Protein AF-A0A1I7GDB5-F1 (afdb_monomer)

Nearest PDB structures (foldseek):
  1kf6-assembly1_B  TM=8.146E-01  e=2.564E-05  Escherichia coli
  2bs2-assembly1_B  TM=7.596E-01  e=1.824E-05  Wolinella succinogenes
  2wp9-assembly3_J  TM=8.109E-01  e=4.522E-05  Escherichia coli
  6lum-assembly1_Q  TM=8.203E-01  e=8.933E-05  Mycolicibacterium smegmatis MC2 51
  2acz-assembly1_B  TM=8.070E-01  e=3.113E-04  Escherichia coli

Sequence (139 aa):
MVINNVPRLACKTFCNELLETSSEIKIEPLSKFPCIQDLKVDRTSLFKAMEDMHLWLDENAKLNYKKVPMQYTVSECLMCGCCLEACANYKSNDIFKGAVAAVNALKILEQLQNKDHKNQIKKDYKEKVFNECSNSLAC

Solvent-accessible surface area (backbone atoms only — not comparable to full-atom values): 8298 Å² total; per-residue (Å²): 68,22,46,72,90,36,60,44,60,68,96,79,55,59,67,70,70,51,51,77,78,32,99,68,87,50,76,43,39,47,83,58,34,59,74,74,54,86,65,44,54,54,61,64,63,65,57,49,38,36,63,78,36,63,62,66,72,96,62,82,73,49,85,52,80,92,46,44,71,60,47,50,63,47,61,68,65,78,83,76,56,44,43,47,54,49,29,86,79,46,49,70,95,53,75,49,47,44,60,70,38,53,40,48,42,56,47,39,59,67,23,54,76,58,60,67,63,48,52,50,35,53,51,40,41,42,68,26,32,58,73,64,52,83,79,79,80,62,93

Mean predicted aligned error: 3.27 Å

Structure (mmCIF, N/CA/C/O backbone):
data_AF-A0A1I7GDB5-F1
#
_entry.id   AF-A0A1I7GDB5-F1
#
loop_
_atom_site.group_PDB
_atom_site.id
_atom_site.type_symbol
_atom_site.label_atom_id
_atom_site.label_alt_id
_atom_site.label_comp_id
_atom_site.label_asym_id
_atom_site.label_entity_id
_atom_site.label_seq_id
_atom_site.pdbx_PDB_ins_code
_atom_site.Cartn_x
_atom_site.Cartn_y
_atom_site.Cartn_z
_atom_site.occupancy
_atom_site.B_iso_or_equiv
_atom_site.auth_seq_id
_atom_site.auth_comp_id
_atom_site.auth_asym_id
_atom_site.auth_atom_id
_atom_site.pdbx_PDB_model_num
ATOM 1 N N . MET A 1 1 ? -5.799 -3.974 10.090 1.00 96.19 1 MET A N 1
ATOM 2 C CA . MET A 1 1 ? -7.138 -3.616 10.606 1.00 96.19 1 MET A CA 1
ATOM 3 C C . MET A 1 1 ? -7.084 -2.186 11.109 1.00 96.19 1 MET A C 1
ATOM 5 O O . MET A 1 1 ? -5.979 -1.666 11.259 1.00 96.19 1 MET A O 1
ATOM 9 N N . VAL A 1 2 ? -8.227 -1.560 11.347 1.00 98.00 2 VAL A N 1
ATOM 10 C CA . VAL A 1 2 ? -8.307 -0.247 11.988 1.00 98.00 2 VAL A CA 1
ATOM 11 C C . VAL A 1 2 ? -8.540 -0.478 13.479 1.00 98.00 2 VAL A C 1
ATOM 13 O O . VAL A 1 2 ? -9.495 -1.148 13.855 1.00 98.00 2 VAL A O 1
ATOM 16 N N . ILE A 1 3 ? -7.625 -0.001 14.322 1.00 97.69 3 ILE A N 1
ATOM 17 C CA . ILE A 1 3 ? -7.674 -0.140 15.782 1.00 97.69 3 ILE A CA 1
ATOM 18 C C . ILE A 1 3 ? -7.685 1.262 16.378 1.00 97.69 3 ILE A C 1
ATOM 20 O O . ILE A 1 3 ? -6.749 2.031 16.142 1.00 97.69 3 ILE A O 1
ATOM 24 N N . ASN A 1 4 ? -8.740 1.598 17.121 1.00 95.88 4 ASN A N 1
ATOM 25 C CA . ASN A 1 4 ? -8.988 2.946 17.644 1.00 95.88 4 ASN A CA 1
ATOM 26 C C . ASN A 1 4 ? -8.826 4.023 16.552 1.00 95.88 4 ASN A C 1
ATOM 28 O O . ASN A 1 4 ? -8.090 4.991 16.717 1.00 95.88 4 ASN A O 1
ATOM 32 N N . ASN A 1 5 ? -9.492 3.818 15.408 1.00 94.81 5 ASN A N 1
ATOM 33 C CA . ASN A 1 5 ? -9.468 4.690 14.221 1.00 94.81 5 ASN A CA 1
ATOM 34 C C . ASN A 1 5 ? -8.106 4.825 13.510 1.00 94.81 5 ASN A C 1
ATOM 36 O O . ASN A 1 5 ? -7.978 5.625 12.586 1.00 94.81 5 ASN A O 1
ATOM 40 N N . VAL A 1 6 ? -7.095 4.036 13.889 1.00 95.81 6 VAL A N 1
ATOM 41 C CA . VAL A 1 6 ? -5.768 4.053 13.256 1.00 95.81 6 VAL A CA 1
ATOM 42 C C . VAL A 1 6 ? -5.491 2.708 12.580 1.00 95.81 6 VAL A C 1
ATOM 44 O O . VAL A 1 6 ? -5.647 1.664 13.220 1.00 95.81 6 VAL A O 1
ATOM 47 N N . PRO A 1 7 ? -5.048 2.667 11.311 1.00 97.50 7 PRO A N 1
ATOM 48 C CA . PRO A 1 7 ? -4.633 1.418 10.688 1.00 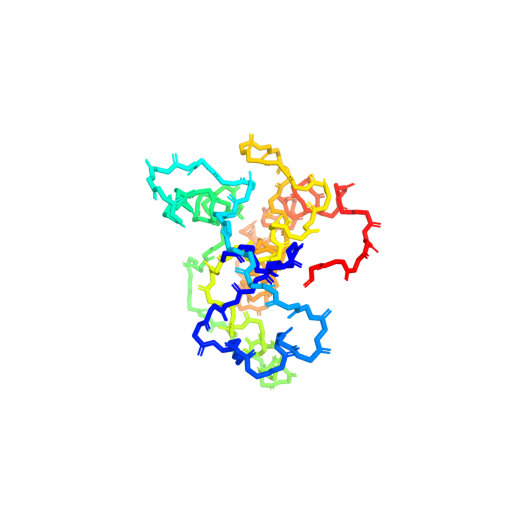97.50 7 PRO A CA 1
ATOM 49 C C . PRO A 1 7 ? -3.389 0.854 11.376 1.00 97.50 7 PRO A C 1
ATOM 51 O O . PRO A 1 7 ? -2.333 1.481 11.401 1.00 97.50 7 PRO A O 1
ATOM 54 N N . ARG A 1 8 ? -3.499 -0.364 11.912 1.00 96.44 8 ARG A N 1
ATOM 55 C CA . ARG A 1 8 ? -2.418 -1.042 12.638 1.00 96.44 8 ARG A CA 1
ATOM 56 C C . ARG A 1 8 ? -2.305 -2.520 12.266 1.00 96.44 8 ARG A C 1
ATOM 58 O O . ARG A 1 8 ? -3.260 -3.163 11.805 1.00 96.44 8 ARG A O 1
ATOM 65 N N . LEU A 1 9 ? -1.115 -3.065 12.515 1.00 96.69 9 LEU A N 1
ATOM 66 C CA . LEU A 1 9 ? -0.870 -4.503 12.573 1.00 96.69 9 LEU A CA 1
ATOM 67 C C . LEU A 1 9 ? -1.185 -4.992 13.988 1.00 96.69 9 LEU A C 1
ATOM 69 O O . LEU A 1 9 ? -0.458 -4.674 14.928 1.00 96.69 9 LEU A O 1
ATOM 73 N N . ALA A 1 10 ? -2.251 -5.778 14.139 1.00 96.31 10 ALA A N 1
ATOM 74 C CA . ALA A 1 10 ? -2.697 -6.245 15.453 1.00 96.31 10 ALA A CA 1
ATOM 75 C C . ALA A 1 10 ? -1.621 -7.036 16.204 1.00 96.31 10 ALA A C 1
ATOM 77 O O . ALA A 1 10 ? -1.426 -6.822 17.391 1.00 96.31 10 ALA A O 1
ATOM 78 N N . CYS A 1 11 ? -0.851 -7.872 15.502 1.00 96.31 11 CYS A N 1
ATOM 79 C CA . CYS A 1 11 ? 0.225 -8.669 16.097 1.00 96.31 11 CYS A CA 1
ATOM 80 C C . CYS A 1 11 ? 1.375 -7.844 16.703 1.00 96.31 11 CYS A C 1
ATOM 82 O O . CYS A 1 11 ? 2.199 -8.403 17.418 1.00 96.31 11 CYS A O 1
ATOM 84 N N . LYS A 1 12 ? 1.446 -6.540 16.411 1.00 95.00 12 LYS A N 1
ATOM 85 C CA . LYS A 1 12 ? 2.457 -5.605 16.927 1.00 95.00 12 LYS A CA 1
ATOM 86 C C . LYS A 1 12 ? 1.822 -4.433 17.689 1.00 95.00 12 LYS A C 1
ATOM 88 O O . LYS A 1 12 ? 2.457 -3.403 17.873 1.00 95.00 12 LYS A O 1
ATOM 93 N N . THR A 1 13 ? 0.547 -4.544 18.052 1.00 95.50 13 THR A N 1
ATOM 94 C CA . THR A 1 13 ? -0.162 -3.505 18.803 1.00 95.50 13 THR A CA 1
ATOM 95 C C . THR A 1 13 ? -0.451 -4.041 20.194 1.00 95.50 13 THR A C 1
ATOM 97 O O . THR A 1 13 ? -1.181 -5.022 20.326 1.00 95.50 13 THR A O 1
ATOM 100 N N . PHE A 1 14 ? 0.130 -3.428 21.224 1.00 96.06 14 PHE A N 1
ATOM 101 C CA . PHE A 1 14 ? -0.005 -3.912 22.593 1.00 96.06 14 PHE A CA 1
ATOM 102 C C . PHE A 1 14 ? -1.235 -3.308 23.281 1.00 96.06 14 PHE A C 1
ATOM 104 O O . PHE A 1 14 ? -1.467 -2.102 23.229 1.00 96.06 14 PHE A O 1
ATOM 111 N N . CYS A 1 15 ? -2.045 -4.148 23.930 1.00 95.44 15 CYS A N 1
ATOM 112 C CA . CYS A 1 15 ? -3.304 -3.708 24.537 1.00 95.44 15 CYS A CA 1
ATOM 113 C C . CYS A 1 15 ? -3.106 -2.706 25.682 1.00 95.44 15 CYS A C 1
ATOM 115 O O . CYS A 1 15 ? -3.916 -1.800 25.822 1.00 95.44 15 CYS A O 1
ATOM 117 N N . ASN A 1 16 ? -2.045 -2.846 26.482 1.00 95.00 16 ASN A N 1
ATOM 118 C CA . ASN A 1 16 ? -1.728 -1.904 27.559 1.00 95.00 16 ASN A CA 1
ATOM 119 C C . ASN A 1 16 ? -1.528 -0.478 27.022 1.00 95.00 16 ASN A C 1
ATOM 121 O O . ASN A 1 16 ? -2.138 0.438 27.554 1.00 95.00 16 ASN A O 1
ATOM 125 N N . GLU A 1 17 ? -0.782 -0.308 25.924 1.00 94.19 17 GLU A N 1
ATOM 126 C CA . GLU A 1 17 ? -0.566 1.003 25.287 1.00 94.19 17 GLU A CA 1
ATOM 127 C C . GLU A 1 17 ? -1.880 1.618 24.781 1.00 94.19 17 GLU A C 1
ATOM 129 O O . GLU A 1 17 ? -2.104 2.822 24.877 1.00 94.19 17 GLU A O 1
ATOM 134 N N . LEU A 1 18 ? -2.785 0.793 24.243 1.00 94.50 18 LEU A N 1
ATOM 135 C CA . LEU A 1 18 ? -4.090 1.274 23.784 1.00 94.50 18 LEU A CA 1
ATOM 136 C C . LEU A 1 18 ? -4.973 1.723 24.953 1.00 94.50 18 LEU A C 1
ATOM 138 O O . LEU A 1 18 ? -5.657 2.743 24.842 1.00 94.50 18 LEU A O 1
ATOM 142 N N . LEU A 1 19 ? -4.939 0.981 26.063 1.00 94.50 19 LEU A N 1
ATOM 143 C CA . LEU A 1 19 ? -5.763 1.230 27.245 1.00 94.50 19 LEU A CA 1
ATOM 144 C C . LEU A 1 19 ? -5.313 2.448 28.066 1.00 94.50 19 LEU A C 1
ATOM 146 O O . LEU A 1 19 ? -6.104 2.981 28.837 1.00 94.50 19 LEU A O 1
ATOM 150 N N . GLU A 1 20 ? -4.088 2.941 27.863 1.00 93.81 20 GLU A N 1
ATOM 151 C CA . GLU A 1 20 ? -3.638 4.227 28.423 1.00 93.81 20 GLU A CA 1
ATOM 152 C C . GLU A 1 20 ? -4.422 5.421 27.854 1.00 93.81 20 GLU A C 1
ATOM 154 O O . GLU A 1 20 ? -4.557 6.450 28.513 1.00 93.81 20 GLU A O 1
ATOM 159 N N . THR A 1 21 ? -4.948 5.289 26.631 1.00 89.44 21 THR A N 1
ATOM 160 C CA . THR A 1 21 ? -5.606 6.388 25.900 1.00 89.44 21 THR A CA 1
ATOM 161 C C . THR A 1 21 ? -7.113 6.207 25.727 1.00 89.44 21 THR A C 1
ATOM 163 O O . THR A 1 21 ? -7.807 7.169 25.402 1.00 89.44 21 THR A O 1
ATOM 166 N N . SER A 1 22 ? -7.638 4.997 25.935 1.00 91.38 22 SER A N 1
ATOM 167 C CA . SER A 1 22 ? -9.053 4.670 25.747 1.00 91.38 22 SER A CA 1
ATOM 168 C C . SER A 1 22 ? -9.480 3.549 26.690 1.00 91.38 22 SER A C 1
ATOM 170 O O . SER A 1 22 ? -8.787 2.545 26.801 1.00 91.38 22 SER A O 1
ATOM 172 N N . SER A 1 23 ? -10.651 3.665 27.321 1.00 93.88 23 SER A N 1
ATOM 173 C CA . SER A 1 23 ? -11.204 2.604 28.181 1.00 93.88 23 SER A CA 1
ATOM 174 C C . SER A 1 23 ? -11.670 1.368 27.403 1.00 93.88 23 SER A C 1
ATOM 176 O O . SER A 1 23 ? -11.855 0.305 27.989 1.00 93.88 23 SER A O 1
ATOM 178 N N . GLU A 1 24 ? -11.866 1.501 26.091 1.00 96.00 24 GLU A N 1
ATOM 179 C CA . GLU A 1 24 ? -12.309 0.434 25.195 1.00 96.00 24 GLU A CA 1
ATOM 180 C C . GLU A 1 24 ? -11.414 0.362 23.951 1.00 96.00 24 GLU A C 1
ATOM 182 O O . GLU A 1 24 ? -10.907 1.379 23.465 1.00 96.00 24 GLU A O 1
ATOM 187 N N . ILE A 1 25 ? -11.228 -0.846 23.412 1.00 97.06 25 ILE A N 1
ATOM 188 C CA . ILE A 1 25 ? -10.481 -1.069 22.169 1.00 97.06 25 ILE A CA 1
ATOM 189 C C . ILE A 1 25 ? -11.478 -1.366 21.052 1.00 97.06 25 ILE A C 1
ATOM 191 O O . ILE A 1 25 ? -12.076 -2.442 21.007 1.00 97.06 25 ILE A O 1
ATOM 195 N N . LYS A 1 26 ? -11.625 -0.423 20.120 1.00 96.81 26 LYS A N 1
ATOM 196 C CA . LYS A 1 26 ? -12.449 -0.593 18.923 1.00 96.81 26 LYS A CA 1
ATOM 197 C C . LYS A 1 26 ? -11.601 -1.183 17.800 1.00 96.81 26 LYS A C 1
ATOM 199 O O . LYS A 1 26 ? -10.562 -0.619 17.451 1.00 96.81 26 LYS A O 1
ATOM 204 N N . ILE A 1 27 ? -12.059 -2.289 17.218 1.00 97.88 27 ILE A N 1
ATOM 205 C CA . ILE A 1 27 ? -11.420 -2.942 16.070 1.00 97.88 27 ILE A CA 1
ATOM 206 C C . ILE A 1 27 ? -12.386 -3.028 14.894 1.00 97.88 27 ILE A C 1
ATOM 208 O O . ILE A 1 27 ? -13.538 -3.425 15.045 1.00 97.88 27 ILE A O 1
ATOM 212 N N . GLU A 1 28 ? -11.900 -2.657 13.717 1.00 98.19 28 GLU A N 1
ATOM 213 C CA . GLU A 1 28 ? -12.677 -2.589 12.481 1.00 98.19 28 GLU A CA 1
ATOM 214 C C . GLU A 1 28 ? -11.857 -3.143 11.299 1.00 98.19 28 GLU A C 1
ATOM 216 O O . GLU A 1 28 ? -10.614 -3.108 11.320 1.00 98.19 28 GLU A O 1
ATOM 221 N N . PRO A 1 29 ? -12.509 -3.684 10.251 1.00 98.31 29 PRO A N 1
ATOM 222 C CA . PRO A 1 29 ? -11.818 -4.034 9.012 1.00 98.31 29 PRO A CA 1
ATOM 223 C C . PRO A 1 29 ? -11.170 -2.792 8.377 1.00 98.31 29 PRO A C 1
ATOM 225 O O . PRO A 1 29 ? -11.487 -1.657 8.720 1.00 98.31 29 PRO A O 1
ATOM 228 N N . LEU A 1 30 ? -10.243 -2.998 7.436 1.00 97.88 30 LEU A N 1
ATOM 229 C CA . LEU A 1 30 ? -9.729 -1.885 6.628 1.00 97.88 30 LEU A CA 1
ATOM 230 C C . LEU A 1 30 ? -10.872 -1.339 5.755 1.00 97.88 30 LEU A C 1
ATOM 232 O O . LEU A 1 30 ? -11.428 -2.083 4.950 1.00 97.88 30 LEU A O 1
ATOM 236 N N . SER A 1 31 ? -11.223 -0.065 5.913 1.00 96.44 31 SER A N 1
ATOM 237 C CA . SER A 1 31 ? -12.378 0.563 5.262 1.00 96.44 31 SER A CA 1
ATOM 238 C C . SER A 1 31 ? -12.198 0.768 3.756 1.00 96.44 31 SER A C 1
ATOM 240 O O . SER A 1 31 ? -13.178 0.845 3.015 1.00 96.44 31 SER A O 1
ATOM 242 N N . LYS A 1 32 ? -10.951 0.834 3.275 1.00 96.19 32 LYS A N 1
ATOM 243 C CA . LYS A 1 32 ? -10.630 1.055 1.855 1.00 96.19 32 LYS A CA 1
ATOM 244 C C . LYS A 1 32 ? -10.642 -0.219 1.012 1.00 96.19 32 LYS A C 1
ATOM 246 O O . LYS A 1 32 ? -10.364 -0.156 -0.185 1.00 96.19 32 LYS A O 1
ATOM 251 N N . PHE A 1 33 ? -10.938 -1.367 1.611 1.00 96.31 33 PHE A N 1
ATOM 252 C CA . PHE A 1 33 ? -10.936 -2.669 0.952 1.00 96.31 33 PHE A CA 1
ATOM 253 C C . PHE A 1 33 ? -12.314 -3.327 1.098 1.00 96.31 33 PHE A C 1
ATOM 255 O O . PHE A 1 33 ? -12.944 -3.165 2.143 1.00 96.31 33 PHE A O 1
ATOM 262 N N . PRO A 1 34 ? -12.801 -4.080 0.093 1.00 96.31 34 PRO A N 1
ATOM 263 C CA . PRO A 1 34 ? -14.072 -4.787 0.216 1.00 96.31 34 PRO A CA 1
ATOM 264 C C . PRO A 1 34 ? -14.063 -5.736 1.420 1.00 96.31 34 PRO A C 1
ATOM 266 O O . PRO A 1 34 ? -13.184 -6.594 1.535 1.00 96.31 34 PRO A O 1
ATOM 269 N N . CYS A 1 35 ? -15.032 -5.583 2.324 1.00 97.06 35 CYS A N 1
ATOM 270 C CA . CYS A 1 35 ? -15.187 -6.486 3.458 1.00 97.06 35 CYS A CA 1
ATOM 271 C C . CYS A 1 35 ? -15.764 -7.820 2.975 1.00 97.06 35 CYS A C 1
ATOM 273 O O . CYS A 1 35 ? -16.798 -7.843 2.311 1.00 97.06 35 CYS A O 1
ATOM 275 N N . ILE A 1 36 ? -15.081 -8.919 3.298 1.00 97.88 36 ILE A N 1
ATOM 276 C CA . ILE A 1 36 ? -15.550 -10.275 3.001 1.00 97.88 36 ILE A CA 1
ATOM 277 C C . ILE A 1 36 ? -16.415 -10.759 4.164 1.00 97.88 36 ILE A C 1
ATOM 279 O O . ILE A 1 36 ? -17.547 -11.183 3.957 1.00 97.88 36 ILE A O 1
ATOM 283 N N . GLN A 1 37 ? -15.863 -10.711 5.380 1.00 97.94 37 GLN A N 1
ATOM 284 C CA . GLN A 1 37 ? -16.538 -11.120 6.610 1.00 97.94 37 GLN A CA 1
ATOM 285 C C . GLN A 1 37 ? -15.761 -10.599 7.828 1.00 97.94 37 GLN A C 1
ATOM 287 O O . GLN A 1 37 ? -14.538 -10.749 7.883 1.00 97.94 37 GLN A O 1
ATOM 292 N N . ASP A 1 38 ? -16.456 -10.040 8.818 1.00 97.69 38 ASP A N 1
ATOM 293 C CA . ASP 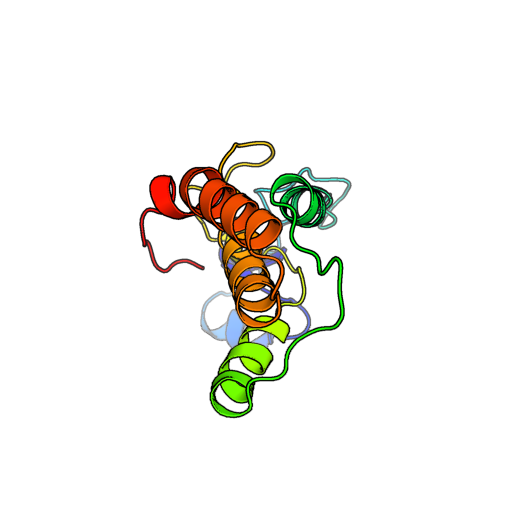A 1 38 ? -15.882 -9.537 10.073 1.00 97.69 38 ASP A CA 1
ATOM 294 C C . ASP A 1 38 ? -14.704 -8.564 9.840 1.00 97.69 38 ASP A C 1
ATOM 296 O O . ASP A 1 38 ? -14.883 -7.460 9.329 1.00 97.69 38 ASP A O 1
ATOM 300 N N . LEU A 1 39 ? -13.478 -8.971 10.193 1.00 98.00 39 LEU A N 1
ATOM 301 C CA . LEU A 1 39 ? -12.245 -8.192 10.006 1.00 98.00 39 LEU A CA 1
ATOM 302 C C . LEU A 1 39 ? -11.476 -8.565 8.725 1.00 98.00 39 LEU A C 1
ATOM 304 O O . LEU A 1 39 ? -10.421 -7.986 8.439 1.00 98.00 39 LEU A O 1
ATOM 308 N N . LYS A 1 40 ? -11.959 -9.555 7.967 1.00 98.06 40 LYS A N 1
ATOM 309 C CA . LYS A 1 40 ? -11.325 -10.044 6.742 1.00 98.06 40 LYS A CA 1
ATOM 310 C C . LYS A 1 40 ? -11.771 -9.200 5.554 1.00 98.06 40 LYS A C 1
ATOM 312 O O . LYS A 1 40 ? -12.953 -9.134 5.226 1.00 98.06 40 LYS A O 1
ATOM 317 N N . VAL A 1 41 ? -10.793 -8.629 4.859 1.00 97.44 41 VAL A N 1
ATOM 318 C CA . VAL A 1 41 ? -10.998 -7.817 3.654 1.00 97.44 41 VAL A CA 1
ATOM 319 C C . VAL A 1 41 ? -10.304 -8.435 2.443 1.00 97.44 41 VAL A C 1
ATOM 321 O O . VAL A 1 41 ? -9.292 -9.131 2.583 1.00 97.44 41 VAL A O 1
ATOM 324 N N . ASP A 1 42 ? -10.826 -8.156 1.253 1.00 96.75 42 ASP A N 1
ATOM 325 C CA . ASP A 1 42 ? -10.181 -8.493 -0.012 1.00 96.75 42 ASP A CA 1
ATOM 326 C C . ASP A 1 42 ? -9.056 -7.493 -0.321 1.00 96.75 42 ASP A C 1
ATOM 328 O O . ASP A 1 42 ? -9.295 -6.311 -0.565 1.00 96.75 42 ASP A O 1
ATOM 332 N N . ARG A 1 43 ? -7.808 -7.976 -0.324 1.00 95.38 43 ARG A N 1
ATOM 333 C CA . ARG A 1 43 ? -6.601 -7.176 -0.605 1.00 95.38 43 ARG A CA 1
ATOM 334 C C . ARG A 1 43 ? -6.035 -7.405 -2.003 1.00 95.38 43 ARG A C 1
ATOM 336 O O . ARG A 1 43 ? -4.905 -7.002 -2.272 1.00 95.38 43 ARG A O 1
ATOM 343 N N . THR A 1 44 ? -6.798 -8.027 -2.899 1.00 95.44 44 THR A N 1
ATOM 344 C CA . THR A 1 44 ? -6.361 -8.317 -4.273 1.00 95.44 44 THR A CA 1
ATOM 345 C C . THR A 1 44 ? -5.923 -7.049 -5.018 1.00 95.44 44 THR A C 1
ATOM 347 O O . THR A 1 44 ? -5.019 -7.108 -5.849 1.00 95.44 44 THR A O 1
ATOM 350 N N . SER A 1 45 ? -6.480 -5.879 -4.675 1.00 94.38 45 SER A N 1
ATOM 351 C CA . SER A 1 45 ? -6.067 -4.591 -5.251 1.00 94.38 45 SER A CA 1
ATOM 352 C C . SER A 1 45 ? -4.581 -4.263 -5.043 1.00 94.38 45 SER A C 1
ATOM 354 O O . SER A 1 45 ? -3.995 -3.590 -5.887 1.00 94.38 45 SER A O 1
ATOM 356 N N . LEU A 1 46 ? -3.949 -4.762 -3.970 1.00 95.44 46 LEU A N 1
ATOM 357 C CA . LEU A 1 46 ? -2.518 -4.559 -3.718 1.00 95.44 46 LEU A CA 1
ATOM 358 C C . LEU A 1 46 ? -1.656 -5.237 -4.786 1.00 95.44 46 LEU A C 1
ATOM 360 O O . LEU A 1 46 ? -0.684 -4.652 -5.249 1.00 95.44 46 LEU A O 1
ATOM 364 N N . PHE A 1 47 ? -2.013 -6.460 -5.179 1.00 94.75 47 PHE A N 1
ATOM 365 C CA . PHE A 1 47 ? -1.282 -7.222 -6.193 1.00 94.75 47 PHE A CA 1
ATOM 366 C C . PHE A 1 47 ? -1.597 -6.716 -7.599 1.00 94.75 47 PHE A C 1
ATOM 368 O O . PHE A 1 47 ? -0.675 -6.491 -8.378 1.00 94.75 47 PHE A O 1
ATOM 375 N N . LYS A 1 48 ? -2.869 -6.397 -7.872 1.00 95.06 48 LYS A N 1
ATOM 376 C CA . LYS A 1 48 ? -3.274 -5.739 -9.124 1.00 95.06 48 LYS A CA 1
ATOM 377 C C . LYS A 1 48 ? -2.527 -4.429 -9.357 1.00 95.06 48 LYS A C 1
ATOM 379 O O . LYS A 1 48 ? -2.163 -4.135 -10.481 1.00 95.06 48 LYS A O 1
ATOM 384 N N . ALA A 1 49 ? -2.227 -3.662 -8.307 1.00 95.44 49 ALA A N 1
ATOM 385 C CA . ALA A 1 49 ? -1.402 -2.464 -8.442 1.00 95.44 49 ALA A CA 1
ATOM 386 C C . ALA A 1 49 ? 0.021 -2.762 -8.953 1.00 95.44 49 ALA A C 1
ATOM 388 O O . ALA A 1 49 ? 0.586 -1.933 -9.661 1.00 95.44 49 ALA A O 1
ATOM 389 N N . MET A 1 50 ? 0.603 -3.916 -8.605 1.00 95.94 50 MET A N 1
ATOM 390 C CA . MET A 1 50 ? 1.919 -4.328 -9.110 1.00 95.94 50 MET A CA 1
ATOM 391 C C . MET A 1 50 ? 1.832 -4.755 -10.576 1.00 95.94 50 MET A C 1
ATOM 393 O O . MET A 1 50 ? 2.693 -4.383 -11.371 1.00 95.94 50 MET A O 1
ATOM 397 N N . GLU A 1 51 ? 0.775 -5.491 -10.925 1.00 95.75 51 GLU A N 1
ATOM 398 C CA . GLU A 1 51 ? 0.481 -5.913 -12.297 1.00 95.75 51 GLU A CA 1
ATOM 399 C C . GLU A 1 51 ? 0.247 -4.701 -13.213 1.00 95.75 51 GLU A C 1
ATOM 401 O O . GLU A 1 51 ? 0.944 -4.530 -14.210 1.00 95.75 51 GLU A O 1
ATOM 406 N N . ASP A 1 52 ? -0.650 -3.797 -12.806 1.00 95.31 52 ASP A N 1
ATOM 407 C CA . ASP A 1 52 ? -1.031 -2.575 -13.527 1.00 95.31 52 ASP A CA 1
ATOM 408 C C . ASP A 1 52 ? 0.148 -1.623 -13.789 1.00 95.31 52 ASP A C 1
ATOM 410 O O . ASP A 1 52 ? 0.065 -0.765 -14.672 1.00 95.31 52 ASP A O 1
ATOM 414 N N . MET A 1 53 ? 1.203 -1.695 -12.974 1.00 96.94 53 MET A N 1
ATOM 415 C CA . MET A 1 53 ? 2.385 -0.829 -13.054 1.00 96.94 53 MET A CA 1
ATOM 416 C C . MET A 1 53 ? 3.636 -1.547 -13.558 1.00 96.94 53 MET A C 1
ATOM 418 O O . MET A 1 53 ? 4.712 -0.952 -13.551 1.00 96.94 53 MET A O 1
ATOM 422 N N . HIS A 1 54 ? 3.508 -2.796 -13.998 1.00 96.88 54 HIS A N 1
ATOM 423 C CA . HIS A 1 54 ? 4.615 -3.587 -14.523 1.00 96.88 54 HIS A CA 1
ATOM 424 C C . HIS A 1 54 ? 5.778 -3.765 -13.529 1.00 96.88 54 HIS A C 1
ATOM 426 O O . HIS A 1 54 ? 6.949 -3.657 -13.876 1.00 96.88 54 HIS A O 1
ATOM 432 N N . LEU A 1 55 ? 5.473 -3.982 -12.244 1.00 96.81 55 LEU A N 1
ATOM 433 C CA . LEU A 1 55 ? 6.479 -3.985 -11.173 1.00 96.81 55 LEU A CA 1
ATOM 434 C C . LEU A 1 55 ? 7.151 -5.352 -10.995 1.00 96.81 55 LEU A C 1
ATOM 436 O O . LEU A 1 55 ? 7.023 -5.997 -9.954 1.00 96.81 55 LEU A O 1
ATOM 440 N N . TRP A 1 56 ? 7.910 -5.775 -12.002 1.00 96.12 56 TRP A N 1
ATOM 441 C CA . TRP A 1 56 ? 8.741 -6.978 -11.956 1.00 96.12 56 TRP A CA 1
ATOM 442 C C . TRP A 1 56 ? 10.066 -6.771 -12.689 1.00 96.12 56 TRP A C 1
ATOM 444 O O . TRP A 1 56 ? 10.287 -5.770 -13.366 1.00 96.12 56 TRP A O 1
ATOM 454 N N . LEU A 1 57 ? 10.972 -7.732 -12.533 1.00 95.50 57 LEU A N 1
ATOM 455 C CA . LEU A 1 57 ? 12.197 -7.805 -13.318 1.00 95.50 57 LEU A CA 1
ATOM 456 C C . LEU A 1 57 ? 11.982 -8.789 -14.469 1.00 95.50 57 LEU A C 1
ATOM 458 O O . LEU A 1 57 ? 11.503 -9.899 -14.251 1.00 95.50 57 LEU A O 1
ATOM 462 N N . ASP A 1 58 ? 12.339 -8.384 -15.681 1.00 94.31 58 ASP A N 1
ATOM 463 C CA . ASP A 1 58 ? 12.385 -9.225 -16.886 1.00 94.31 58 ASP A CA 1
ATOM 464 C C . ASP A 1 58 ? 13.804 -9.753 -17.175 1.00 94.31 58 ASP A C 1
ATOM 466 O O . ASP A 1 58 ? 14.053 -10.404 -18.187 1.00 94.31 58 ASP A O 1
ATOM 470 N N . GLU A 1 59 ? 14.737 -9.493 -16.262 1.00 94.31 59 GLU A N 1
ATOM 471 C CA . GLU A 1 59 ? 16.147 -9.861 -16.337 1.00 94.31 59 GLU A CA 1
ATOM 472 C C . GLU A 1 59 ? 16.751 -9.998 -14.926 1.00 94.31 59 GLU A C 1
ATOM 474 O O . GLU A 1 59 ? 16.090 -9.775 -13.909 1.00 94.31 59 GLU A O 1
ATOM 479 N N . ASN A 1 60 ? 18.039 -10.338 -14.846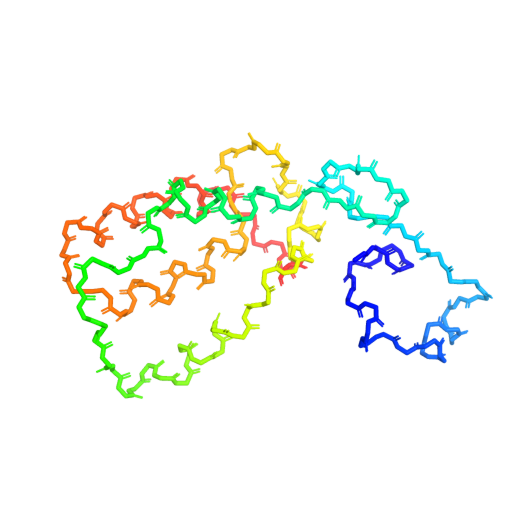 1.00 93.62 60 ASN A N 1
ATOM 480 C CA . ASN A 1 60 ? 18.739 -10.428 -13.566 1.00 93.62 60 ASN A CA 1
ATOM 481 C C . ASN A 1 60 ? 18.849 -9.060 -12.873 1.00 93.62 60 ASN A C 1
ATOM 483 O O . ASN A 1 60 ? 19.282 -8.072 -13.468 1.00 93.62 60 ASN A O 1
ATOM 487 N N . ALA A 1 61 ? 18.537 -9.028 -11.576 1.00 91.69 61 ALA A N 1
ATOM 488 C CA . ALA A 1 61 ? 18.644 -7.824 -10.761 1.00 91.69 61 ALA A CA 1
ATOM 489 C C . ALA A 1 61 ? 20.083 -7.285 -10.735 1.00 91.69 61 ALA A C 1
ATOM 491 O O . ALA A 1 61 ? 21.026 -8.004 -10.390 1.00 91.69 61 ALA A O 1
ATOM 492 N N . LYS A 1 62 ? 20.259 -5.986 -10.998 1.00 90.12 62 LYS A N 1
ATOM 493 C CA . LYS A 1 62 ? 21.540 -5.325 -10.743 1.00 90.12 62 LYS A CA 1
ATOM 494 C C . LYS A 1 62 ? 21.673 -4.945 -9.278 1.00 90.12 62 LYS A C 1
ATOM 496 O O . LYS A 1 62 ? 20.857 -4.210 -8.723 1.00 90.12 62 LYS A O 1
ATOM 501 N N . LEU A 1 63 ? 22.788 -5.355 -8.688 1.00 86.50 63 LEU A N 1
ATOM 502 C CA . LEU A 1 63 ? 23.192 -4.912 -7.363 1.00 86.50 63 LEU A CA 1
ATOM 503 C C . LEU A 1 63 ? 24.032 -3.640 -7.467 1.00 86.50 63 LEU A C 1
ATOM 505 O O . LEU A 1 63 ? 25.095 -3.609 -8.086 1.00 86.50 63 LEU A O 1
ATOM 509 N N . ASN A 1 64 ? 23.554 -2.580 -6.823 1.00 87.50 64 ASN A N 1
ATOM 510 C CA . ASN A 1 64 ? 24.341 -1.391 -6.545 1.00 87.50 64 ASN A CA 1
ATOM 511 C C . ASN A 1 64 ? 24.549 -1.307 -5.034 1.00 87.50 64 ASN A C 1
ATOM 513 O O . ASN A 1 64 ? 23.646 -0.892 -4.313 1.00 87.50 64 ASN A O 1
ATOM 517 N N . TYR A 1 65 ? 25.742 -1.671 -4.558 1.00 89.31 65 TYR A N 1
ATOM 518 C CA . TYR A 1 65 ? 26.061 -1.719 -3.125 1.00 89.31 65 TYR A CA 1
ATOM 519 C C . TYR A 1 65 ? 25.777 -0.407 -2.384 1.00 89.31 65 TYR A C 1
ATOM 521 O O . TYR A 1 65 ? 25.354 -0.433 -1.234 1.00 89.31 65 TYR A O 1
ATOM 529 N N . LYS A 1 66 ? 25.908 0.748 -3.054 1.00 91.69 66 LYS A N 1
ATOM 530 C CA . LYS A 1 66 ? 25.583 2.055 -2.455 1.00 91.69 66 LYS A CA 1
ATOM 531 C C . LYS A 1 66 ? 24.082 2.246 -2.204 1.00 91.69 66 LYS A C 1
ATOM 533 O O . LYS A 1 66 ? 23.701 3.093 -1.405 1.00 91.69 66 LYS A O 1
ATOM 538 N N . LYS A 1 67 ? 23.231 1.501 -2.912 1.00 90.56 67 LYS A N 1
ATOM 539 C CA . LYS A 1 67 ? 21.765 1.566 -2.834 1.00 90.56 67 LYS A CA 1
ATOM 540 C C . LYS A 1 67 ? 21.160 0.440 -1.998 1.00 90.56 67 LYS A C 1
ATOM 542 O O . LYS A 1 67 ? 19.984 0.533 -1.663 1.00 90.56 67 LYS A O 1
ATOM 547 N N . VAL A 1 68 ? 21.949 -0.570 -1.623 1.00 89.81 68 VAL A N 1
ATOM 548 C CA . VAL A 1 68 ? 21.497 -1.724 -0.828 1.00 89.81 68 VAL A CA 1
ATOM 549 C C . VAL A 1 68 ? 20.757 -1.319 0.453 1.00 89.81 68 VAL A C 1
ATOM 551 O O . VAL A 1 68 ? 19.684 -1.874 0.669 1.00 89.81 68 VAL A O 1
ATOM 554 N N . PRO A 1 69 ? 21.217 -0.340 1.265 1.00 93.00 69 PRO A N 1
ATOM 555 C CA . PRO A 1 69 ? 20.483 0.050 2.472 1.00 93.00 69 PRO A CA 1
ATOM 556 C C . PRO A 1 69 ? 19.051 0.512 2.179 1.00 93.00 69 PRO A C 1
ATOM 558 O O . PRO A 1 69 ? 18.109 0.063 2.819 1.00 93.00 69 PRO A O 1
ATOM 561 N N . MET A 1 70 ? 18.869 1.344 1.150 1.00 91.31 70 MET A N 1
ATOM 562 C CA . MET A 1 70 ? 17.541 1.804 0.745 1.00 91.31 70 MET A CA 1
ATOM 563 C C . MET A 1 70 ? 16.703 0.662 0.161 1.00 91.31 70 MET A C 1
ATOM 565 O O . MET A 1 70 ? 15.538 0.520 0.523 1.00 91.31 70 MET A O 1
ATOM 569 N N . GLN A 1 71 ? 17.300 -0.177 -0.697 1.00 90.88 71 GLN A N 1
ATOM 570 C CA . GLN A 1 71 ? 16.635 -1.354 -1.268 1.00 90.88 71 GLN A CA 1
ATOM 571 C C . GLN A 1 71 ? 16.139 -2.314 -0.181 1.00 90.88 71 GLN A C 1
ATOM 573 O O . GLN A 1 71 ? 15.068 -2.903 -0.329 1.00 90.88 71 GLN A O 1
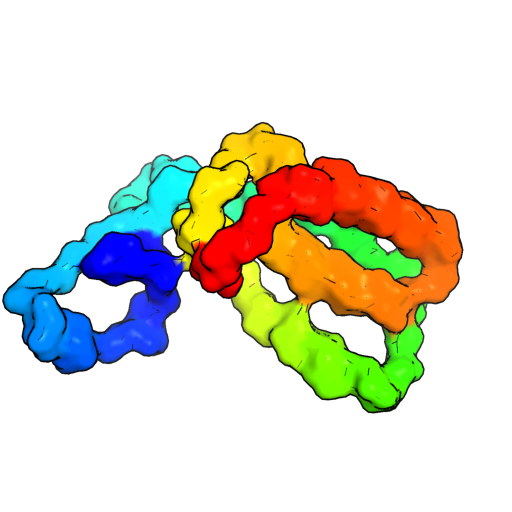ATOM 578 N N . TYR A 1 72 ? 16.901 -2.463 0.902 1.00 91.75 72 TYR A N 1
ATOM 579 C CA . TYR A 1 72 ? 16.505 -3.252 2.058 1.00 91.75 72 TYR A CA 1
ATOM 580 C C . TYR A 1 72 ? 15.279 -2.637 2.739 1.00 91.75 72 TYR A C 1
ATOM 582 O O . TYR A 1 72 ? 14.260 -3.312 2.826 1.00 91.75 72 TYR A O 1
ATOM 590 N N . THR A 1 73 ? 15.313 -1.345 3.087 1.00 93.50 73 THR A N 1
ATOM 591 C CA . THR A 1 73 ? 14.177 -0.652 3.724 1.00 93.50 73 THR A CA 1
ATOM 592 C C . THR A 1 73 ? 12.882 -0.771 2.916 1.00 93.50 73 THR A C 1
ATOM 594 O O . THR A 1 73 ? 11.838 -1.112 3.462 1.00 93.50 73 THR A O 1
ATOM 597 N N . VAL A 1 74 ? 12.920 -0.560 1.595 1.00 93.12 74 VAL A N 1
ATOM 598 C CA . VAL A 1 74 ? 11.707 -0.713 0.763 1.00 93.12 74 VAL A CA 1
ATOM 599 C C . VAL A 1 74 ? 11.251 -2.168 0.622 1.00 93.12 74 VAL A C 1
ATOM 601 O O . VAL A 1 74 ? 10.079 -2.425 0.355 1.00 93.12 74 VAL A O 1
ATOM 604 N N . SER A 1 75 ? 12.153 -3.134 0.818 1.00 92.00 75 SER A N 1
ATOM 605 C CA . SER A 1 75 ? 11.829 -4.565 0.783 1.00 92.00 75 SER A CA 1
ATOM 606 C C . SER A 1 75 ? 11.123 -5.058 2.044 1.00 92.00 75 SER A C 1
ATOM 608 O O . SER A 1 75 ? 10.568 -6.151 2.017 1.00 92.00 75 SER A O 1
ATOM 610 N N . GLU A 1 76 ? 11.103 -4.273 3.121 1.00 94.75 76 GLU A N 1
ATOM 611 C CA . GLU A 1 76 ? 10.384 -4.605 4.359 1.00 94.75 76 GLU A CA 1
ATOM 612 C C . GLU A 1 76 ? 8.859 -4.439 4.220 1.00 94.75 76 GLU A C 1
ATOM 614 O O . GLU A 1 76 ? 8.103 -4.714 5.155 1.00 94.75 76 GLU A O 1
ATOM 619 N N . CYS A 1 77 ? 8.372 -4.008 3.049 1.00 95.62 77 CYS A N 1
ATOM 620 C CA . CYS A 1 77 ? 6.947 -3.927 2.765 1.00 95.62 77 CYS A CA 1
ATOM 621 C C . CYS A 1 77 ? 6.277 -5.309 2.869 1.00 95.62 77 CYS A C 1
ATOM 623 O O . CYS A 1 77 ? 6.515 -6.204 2.064 1.00 95.62 77 CYS A O 1
ATOM 625 N N . LEU A 1 78 ? 5.358 -5.452 3.827 1.00 95.06 78 LEU A N 1
ATOM 626 C CA . LEU A 1 78 ? 4.607 -6.692 4.069 1.00 95.06 78 LEU A CA 1
ATOM 627 C C . LEU A 1 78 ? 3.333 -6.827 3.221 1.00 95.06 78 LEU A C 1
ATOM 629 O O . LEU A 1 78 ? 2.523 -7.719 3.474 1.00 95.06 78 LEU A O 1
ATOM 633 N N . MET A 1 79 ? 3.080 -5.900 2.291 1.00 95.00 79 MET A N 1
ATOM 634 C CA . MET A 1 79 ? 1.811 -5.825 1.549 1.00 95.00 79 MET A CA 1
ATOM 635 C C . MET A 1 79 ? 0.585 -5.829 2.492 1.00 95.00 79 MET A C 1
ATOM 637 O O . MET A 1 79 ? -0.423 -6.500 2.264 1.00 95.00 79 MET A O 1
ATOM 641 N N . CYS A 1 80 ? 0.671 -5.101 3.614 1.00 96.19 80 CYS A N 1
ATOM 642 C CA . CYS A 1 80 ? -0.370 -5.123 4.647 1.00 96.19 80 CYS A CA 1
ATOM 643 C C . CYS A 1 80 ? -1.592 -4.250 4.317 1.00 96.19 80 CYS A C 1
ATOM 645 O O . CYS A 1 80 ? -2.686 -4.547 4.792 1.00 96.19 80 CYS A O 1
ATOM 647 N N . GLY A 1 81 ? -1.415 -3.200 3.508 1.00 96.31 81 GLY A N 1
ATOM 648 C CA . GLY A 1 81 ? -2.466 -2.248 3.129 1.00 96.31 81 GLY A CA 1
ATOM 649 C C . GLY A 1 81 ? -2.689 -1.088 4.109 1.00 96.31 81 GLY A C 1
ATOM 650 O O . GLY A 1 81 ? -3.485 -0.207 3.805 1.00 96.31 81 GLY A O 1
ATOM 651 N N . CYS A 1 82 ? -1.979 -1.024 5.244 1.00 97.31 82 CYS A N 1
ATOM 652 C CA . CYS A 1 82 ? -2.139 0.057 6.231 1.00 97.31 82 CYS A CA 1
ATOM 653 C C . CYS A 1 82 ? -1.848 1.451 5.653 1.00 97.31 82 CYS A C 1
ATOM 655 O O . CYS A 1 82 ? -2.563 2.397 5.965 1.00 97.31 82 CYS A O 1
ATOM 657 N N . CYS A 1 83 ? -0.847 1.569 4.777 1.00 97.00 83 CYS A N 1
ATOM 658 C CA . CYS A 1 83 ? -0.521 2.826 4.103 1.00 97.00 83 CYS A CA 1
ATOM 659 C C . CYS A 1 83 ? -1.661 3.324 3.200 1.00 97.00 83 CYS A C 1
ATOM 661 O O . CYS A 1 83 ? -1.916 4.521 3.124 1.00 97.00 83 CYS A O 1
ATOM 663 N N . LEU A 1 84 ? -2.374 2.409 2.537 1.00 97.12 84 LEU A N 1
ATOM 664 C CA . LEU A 1 84 ? -3.518 2.749 1.694 1.00 97.12 84 LEU A CA 1
ATOM 665 C C . LEU A 1 84 ? -4.753 3.090 2.525 1.00 97.12 84 LEU A C 1
ATOM 667 O O . LEU A 1 84 ? -5.497 3.992 2.160 1.00 97.12 84 LEU A O 1
ATOM 671 N N . GLU A 1 85 ? -4.939 2.408 3.656 1.00 97.69 85 GLU A N 1
ATOM 672 C CA . GLU A 1 85 ? -6.005 2.716 4.609 1.00 97.69 85 GLU A CA 1
ATOM 673 C C . GLU A 1 85 ? -5.866 4.130 5.190 1.00 97.69 85 GLU A C 1
ATOM 675 O O . GLU A 1 85 ? -6.850 4.857 5.275 1.00 97.69 85 GLU A O 1
ATOM 680 N N . ALA A 1 86 ? -4.641 4.539 5.537 1.00 97.25 86 ALA A N 1
ATOM 681 C CA . ALA A 1 86 ? -4.356 5.878 6.054 1.00 97.25 86 ALA A CA 1
ATOM 682 C C . ALA A 1 86 ? -4.469 6.982 4.986 1.00 97.25 86 ALA A C 1
ATOM 684 O O . ALA A 1 86 ? -4.642 8.158 5.309 1.00 97.25 86 ALA A O 1
ATOM 685 N N . CYS A 1 87 ? -4.336 6.634 3.704 1.00 97.06 87 CYS A N 1
ATOM 686 C CA . CYS A 1 87 ? -4.272 7.610 2.628 1.00 97.06 87 CYS A CA 1
ATOM 687 C C . CYS A 1 87 ? -5.664 8.155 2.268 1.00 97.06 87 CYS A C 1
ATOM 689 O O . CYS A 1 87 ? -6.540 7.429 1.795 1.00 97.06 87 CYS A O 1
ATOM 691 N N . ALA A 1 88 ? -5.845 9.471 2.404 1.00 94.56 88 ALA A N 1
ATOM 692 C CA . ALA A 1 88 ? -7.091 10.144 2.038 1.00 94.56 88 ALA A CA 1
ATOM 693 C C . ALA A 1 88 ? -7.397 10.061 0.531 1.00 94.56 88 ALA A C 1
ATOM 695 O O . ALA A 1 88 ? -8.558 9.909 0.147 1.00 94.56 88 ALA A O 1
ATOM 696 N N . ASN A 1 89 ? -6.358 10.108 -0.310 1.00 95.12 89 ASN A N 1
ATOM 697 C CA . ASN A 1 89 ? -6.492 10.078 -1.768 1.00 95.12 89 ASN A CA 1
ATOM 698 C C . ASN A 1 89 ? -6.778 8.673 -2.306 1.00 95.12 89 ASN A C 1
ATOM 700 O O . ASN A 1 89 ? -7.276 8.532 -3.417 1.00 95.12 89 ASN A O 1
ATOM 704 N N . TYR A 1 90 ? -6.467 7.624 -1.540 1.00 96.25 90 TYR A N 1
ATOM 705 C CA . TYR A 1 90 ? -6.678 6.263 -2.004 1.00 96.25 90 TYR A CA 1
ATOM 706 C C . TYR A 1 90 ? -8.156 5.862 -1.934 1.00 96.25 90 TYR A C 1
ATOM 708 O O . TYR A 1 90 ? -8.842 6.014 -0.910 1.00 96.25 90 TYR A O 1
ATOM 716 N N . LYS A 1 91 ? -8.623 5.291 -3.045 1.00 92.00 91 LYS A N 1
ATOM 717 C CA . LYS A 1 91 ? -9.915 4.627 -3.201 1.00 92.00 91 LYS A CA 1
ATOM 718 C C . LYS A 1 91 ? -9.693 3.301 -3.922 1.00 92.00 91 LYS A C 1
ATOM 720 O O . LYS A 1 91 ? -8.857 3.201 -4.818 1.00 92.00 91 LYS A O 1
ATOM 725 N N . SER A 1 92 ? -10.436 2.274 -3.521 1.00 84.94 92 SER A N 1
ATOM 726 C CA . SER A 1 92 ? -10.357 0.971 -4.183 1.00 84.94 92 SER A CA 1
ATOM 727 C C . SER A 1 92 ? -10.792 1.079 -5.646 1.00 84.94 92 SER A C 1
ATOM 729 O O . SER A 1 92 ? -11.759 1.777 -5.943 1.00 84.94 92 SER A O 1
ATOM 731 N N . ASN A 1 93 ? -10.101 0.363 -6.538 1.00 81.94 93 ASN A N 1
ATOM 732 C CA . ASN A 1 93 ? -10.328 0.351 -7.991 1.00 81.94 93 ASN A CA 1
ATOM 733 C C . ASN A 1 93 ? -10.155 1.703 -8.713 1.00 81.94 93 ASN A C 1
ATOM 735 O O . ASN A 1 93 ? -10.639 1.857 -9.831 1.00 81.94 93 ASN A O 1
ATOM 739 N N . ASP A 1 94 ? -9.446 2.659 -8.112 1.00 90.00 94 ASP A N 1
ATOM 740 C CA . ASP A 1 94 ? -9.094 3.927 -8.759 1.00 90.00 94 A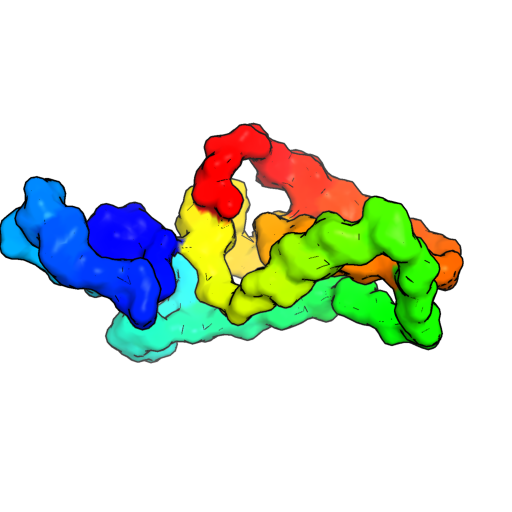SP A CA 1
ATOM 741 C C . ASP A 1 94 ? -7.767 3.824 -9.551 1.00 90.00 94 ASP A C 1
ATOM 743 O O . ASP A 1 94 ? -7.037 2.819 -9.491 1.00 90.00 94 ASP A O 1
ATOM 747 N N . ILE A 1 95 ? -7.443 4.880 -10.304 1.00 93.69 95 ILE A N 1
ATOM 748 C CA . ILE A 1 95 ? -6.171 5.026 -11.020 1.00 93.69 95 ILE A CA 1
ATOM 749 C C . ILE A 1 95 ? -4.991 5.126 -10.050 1.00 93.69 95 ILE A C 1
ATOM 751 O O . ILE A 1 95 ? -3.923 4.574 -10.324 1.00 93.69 95 ILE A O 1
ATOM 755 N N . PHE A 1 96 ? -5.189 5.777 -8.900 1.00 96.81 96 PHE A N 1
ATOM 756 C CA . PHE A 1 96 ? -4.142 5.993 -7.911 1.00 96.81 96 PHE A CA 1
ATOM 757 C C . PHE A 1 96 ? -3.791 4.703 -7.160 1.00 96.81 96 PHE A C 1
ATOM 759 O O . PHE A 1 96 ? -4.611 4.132 -6.439 1.00 96.81 96 PHE A O 1
ATOM 766 N N . LYS A 1 97 ? -2.538 4.256 -7.289 1.00 96.38 97 LYS A N 1
ATOM 767 C CA . LYS A 1 97 ? -2.044 3.002 -6.688 1.00 96.38 97 LYS A CA 1
ATOM 768 C C . LYS A 1 97 ? -1.353 3.184 -5.334 1.00 96.38 97 LYS A C 1
ATOM 770 O O . LYS A 1 97 ? -1.008 2.201 -4.681 1.00 96.38 97 LYS A O 1
ATOM 775 N N . GLY A 1 98 ? -1.192 4.428 -4.885 1.00 96.06 98 GLY A N 1
ATOM 776 C CA . GLY A 1 98 ? -0.740 4.761 -3.537 1.00 96.06 98 GLY A CA 1
ATOM 777 C C . GLY A 1 98 ? 0.672 4.293 -3.177 1.00 96.06 98 GLY A C 1
ATOM 778 O O . GLY A 1 98 ? 1.479 3.886 -4.015 1.00 96.06 98 GLY A O 1
ATOM 779 N N . ALA A 1 99 ? 0.975 4.364 -1.880 1.00 96.44 99 ALA A N 1
ATOM 780 C CA . ALA A 1 99 ? 2.317 4.118 -1.355 1.00 96.44 99 ALA A CA 1
ATOM 781 C C . ALA A 1 99 ? 2.816 2.684 -1.588 1.00 96.44 99 ALA A C 1
ATOM 783 O O . ALA A 1 99 ? 4.018 2.481 -1.754 1.00 96.44 99 ALA A O 1
ATOM 784 N N . VAL A 1 100 ? 1.917 1.689 -1.651 1.00 95.88 100 VAL A N 1
ATOM 785 C CA . VAL A 1 100 ? 2.317 0.302 -1.942 1.00 95.88 100 VAL A CA 1
ATOM 786 C C . VAL A 1 100 ? 3.018 0.207 -3.296 1.00 95.88 100 VAL A C 1
ATOM 788 O O . VAL A 1 100 ? 4.063 -0.431 -3.403 1.00 95.88 100 VAL A O 1
ATOM 791 N N . ALA A 1 101 ? 2.500 0.892 -4.314 1.00 96.44 101 ALA A N 1
ATOM 792 C CA . ALA A 1 101 ? 3.113 0.897 -5.629 1.00 96.44 101 ALA A CA 1
ATOM 793 C C . ALA A 1 101 ? 4.360 1.775 -5.673 1.00 96.44 101 ALA A C 1
ATOM 795 O O . ALA A 1 101 ? 5.337 1.399 -6.310 1.00 96.44 101 ALA A O 1
ATOM 796 N N . ALA A 1 102 ? 4.374 2.890 -4.938 1.00 96.25 102 ALA A N 1
ATOM 797 C CA . ALA A 1 102 ? 5.541 3.764 -4.870 1.00 96.25 102 ALA A CA 1
ATOM 798 C C . ALA A 1 102 ? 6.791 3.044 -4.329 1.00 96.25 102 ALA A C 1
ATOM 800 O O . ALA A 1 102 ? 7.859 3.091 -4.942 1.00 96.25 102 ALA A O 1
ATOM 801 N N . VAL A 1 103 ? 6.640 2.341 -3.202 1.00 96.12 103 VAL A N 1
ATOM 802 C CA . VAL A 1 103 ? 7.728 1.615 -2.525 1.00 96.12 103 VAL A CA 1
ATOM 803 C C . VAL A 1 103 ? 8.251 0.473 -3.399 1.00 96.12 103 VAL A C 1
ATOM 805 O O . VAL A 1 103 ? 9.463 0.331 -3.579 1.00 96.12 103 VAL A O 1
ATOM 808 N N . ASN A 1 104 ? 7.349 -0.306 -4.002 1.00 96.19 104 ASN A N 1
ATOM 809 C CA . ASN A 1 104 ? 7.737 -1.407 -4.883 1.00 96.19 104 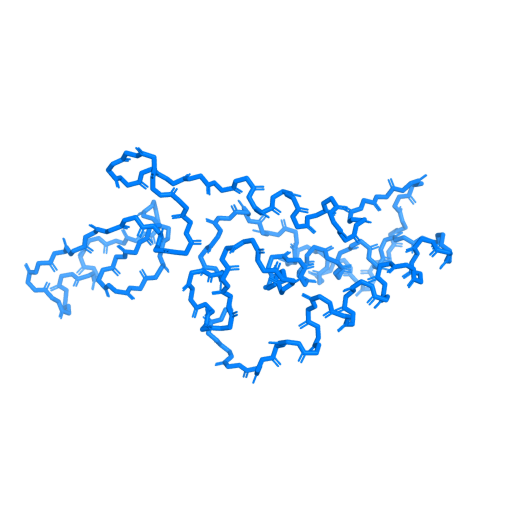ASN A CA 1
ATOM 810 C C . ASN A 1 104 ? 8.354 -0.906 -6.201 1.00 96.19 104 ASN A C 1
ATOM 812 O O . ASN A 1 104 ? 9.368 -1.448 -6.641 1.00 96.19 104 ASN A O 1
ATOM 816 N N . ALA A 1 105 ? 7.831 0.173 -6.792 1.00 96.69 105 ALA A N 1
ATOM 817 C CA . ALA A 1 105 ? 8.405 0.776 -7.993 1.00 96.69 105 ALA A CA 1
ATOM 818 C C . ALA A 1 105 ? 9.835 1.267 -7.757 1.00 96.69 105 ALA A C 1
ATOM 820 O O . ALA A 1 105 ? 10.699 1.035 -8.599 1.00 96.69 105 ALA A O 1
ATOM 821 N N . LEU A 1 106 ? 10.119 1.881 -6.602 1.00 94.50 106 LEU A N 1
ATOM 822 C CA . LEU A 1 106 ? 11.476 2.312 -6.264 1.00 94.50 106 LEU A CA 1
ATOM 823 C C . LEU A 1 106 ? 12.459 1.133 -6.249 1.00 94.50 106 LEU A C 1
ATOM 825 O O . LEU A 1 106 ? 13.543 1.228 -6.826 1.00 94.50 106 LEU A O 1
ATOM 829 N N . LYS A 1 107 ? 12.066 0.003 -5.651 1.00 92.50 107 LYS A N 1
ATOM 830 C CA . LYS A 1 107 ? 12.888 -1.214 -5.636 1.00 92.50 107 LYS A CA 1
ATOM 831 C C . LYS A 1 107 ? 13.189 -1.710 -7.051 1.00 92.50 107 LYS A C 1
ATOM 833 O O . LYS A 1 107 ? 14.356 -1.919 -7.386 1.00 92.50 107 LYS A O 1
ATOM 838 N N . ILE A 1 108 ? 12.153 -1.861 -7.877 1.00 95.25 108 ILE A N 1
ATOM 839 C CA . ILE A 1 108 ? 12.285 -2.376 -9.246 1.00 95.25 108 ILE A CA 1
ATOM 840 C C . ILE A 1 108 ? 13.121 -1.425 -10.108 1.00 95.25 108 ILE A C 1
ATOM 842 O O . ILE A 1 108 ? 14.077 -1.860 -10.744 1.00 95.25 108 ILE A O 1
ATOM 846 N N . LEU A 1 109 ? 12.854 -0.117 -10.071 1.00 94.69 109 LEU A N 1
ATOM 847 C CA . LEU A 1 109 ? 13.574 0.882 -10.870 1.00 94.69 109 LEU A CA 1
ATOM 848 C C . LEU A 1 109 ? 15.080 0.936 -10.572 1.00 94.69 109 LEU A C 1
ATOM 850 O O . LEU A 1 109 ? 15.866 1.271 -11.465 1.00 94.69 109 LEU A O 1
ATOM 854 N N . GLU A 1 110 ? 15.498 0.633 -9.343 1.00 92.31 110 GLU A N 1
ATOM 855 C CA . GLU A 1 110 ? 16.919 0.581 -8.980 1.00 92.31 110 GLU A CA 1
ATOM 856 C C . GLU A 1 110 ? 17.610 -0.707 -9.446 1.00 92.31 110 GLU A C 1
ATOM 858 O O . GLU A 1 110 ? 18.808 -0.683 -9.733 1.00 92.31 110 GLU A O 1
ATOM 863 N N . GLN A 1 111 ? 16.874 -1.816 -9.534 1.00 92.88 111 GLN A N 1
ATOM 864 C CA . GLN A 1 111 ? 17.411 -3.127 -9.915 1.00 92.88 111 GLN A CA 1
ATOM 865 C C . GLN A 1 111 ? 17.369 -3.368 -11.434 1.00 92.88 111 GLN A C 1
ATOM 867 O O . GLN A 1 111 ? 18.251 -4.039 -11.971 1.00 92.88 111 GLN A O 1
ATOM 872 N N . LEU A 1 112 ? 16.400 -2.771 -12.129 1.00 94.56 112 LEU A N 1
ATOM 873 C CA . LEU A 1 112 ? 16.129 -2.954 -13.554 1.00 94.56 112 LEU A CA 1
ATOM 874 C C . LEU A 1 112 ? 17.135 -2.209 -14.458 1.00 94.56 112 LEU A C 1
ATOM 876 O O . LEU A 1 112 ? 17.402 -1.012 -14.263 1.00 94.56 112 LEU A O 1
ATOM 880 N N . GLN A 1 113 ? 17.693 -2.910 -15.452 1.00 93.19 113 GLN A N 1
ATOM 881 C CA . GLN A 1 113 ? 18.590 -2.383 -16.495 1.00 93.19 113 GLN A CA 1
ATOM 882 C C . GLN A 1 113 ? 17.876 -2.105 -17.821 1.00 93.19 113 GLN A C 1
ATOM 884 O O . GLN A 1 113 ? 18.251 -1.138 -18.493 1.00 93.19 113 GLN A O 1
ATOM 889 N N . ASN A 1 114 ? 16.857 -2.891 -18.176 1.00 95.56 114 ASN A N 1
ATOM 890 C CA . ASN A 1 114 ? 16.066 -2.733 -19.386 1.00 95.56 114 ASN A CA 1
ATOM 891 C C . ASN A 1 114 ? 15.468 -1.321 -19.423 1.00 95.56 114 ASN A C 1
ATOM 893 O O . ASN A 1 114 ? 14.627 -0.943 -18.602 1.00 95.56 114 ASN A O 1
ATOM 897 N N . LYS A 1 115 ? 15.938 -0.514 -20.379 1.00 95.12 115 LYS A N 1
ATOM 898 C CA . LYS A 1 115 ? 15.571 0.901 -20.491 1.00 95.12 115 LYS A CA 1
ATOM 899 C C . LYS A 1 115 ? 14.105 1.085 -20.855 1.00 95.12 115 LYS A C 1
ATOM 901 O O . LYS A 1 115 ? 13.482 1.996 -20.315 1.00 95.12 115 LYS A O 1
ATOM 906 N N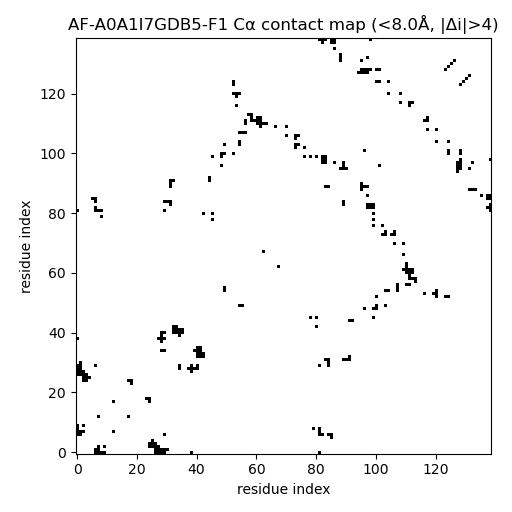 . ASP A 1 116 ? 13.566 0.239 -21.723 1.00 96.94 116 ASP A N 1
ATOM 907 C CA . ASP A 1 116 ? 12.190 0.364 -22.201 1.00 96.94 116 ASP A CA 1
ATOM 908 C C . ASP A 1 116 ? 11.215 0.023 -21.080 1.00 96.94 116 ASP A C 1
ATOM 910 O O . ASP A 1 116 ? 10.337 0.823 -20.752 1.00 96.94 116 ASP A O 1
ATOM 914 N N . HIS A 1 117 ? 11.467 -1.088 -20.387 1.00 97.38 117 HIS A N 1
ATOM 915 C CA . HIS A 1 117 ? 10.690 -1.483 -19.218 1.00 97.38 117 HIS A CA 1
ATOM 916 C C . HIS A 1 117 ? 10.785 -0.431 -18.097 1.00 97.38 117 HIS A C 1
ATOM 918 O O . HIS A 1 117 ? 9.777 -0.002 -17.533 1.00 97.38 117 HIS A O 1
ATOM 924 N N . LYS A 1 118 ? 11.983 0.110 -17.844 1.00 96.69 118 LYS A N 1
ATOM 925 C CA . LYS A 1 118 ? 12.186 1.196 -16.875 1.00 96.69 118 LYS A CA 1
ATOM 926 C C . LYS A 1 118 ? 11.428 2.472 -17.243 1.00 96.69 118 LYS A C 1
ATOM 928 O O . LYS A 1 118 ? 10.906 3.151 -16.358 1.00 96.69 118 LYS A O 1
ATOM 933 N N . ASN A 1 119 ? 11.388 2.830 -18.523 1.00 97.31 119 ASN A N 1
ATOM 934 C CA . ASN A 1 119 ? 10.652 3.998 -19.003 1.00 97.31 119 ASN A CA 1
ATOM 935 C C . ASN A 1 119 ? 9.138 3.798 -18.872 1.00 97.31 119 ASN A C 1
ATOM 937 O O . ASN A 1 119 ? 8.449 4.736 -18.469 1.00 97.31 119 ASN A O 1
ATOM 941 N N . GLN A 1 120 ? 8.644 2.582 -19.122 1.00 97.50 120 GLN A N 1
ATOM 942 C CA . GLN A 1 120 ? 7.244 2.223 -18.907 1.00 97.50 120 GLN A CA 1
ATOM 943 C C . GLN A 1 120 ? 6.849 2.380 -17.430 1.00 97.50 120 GLN A C 1
ATOM 945 O O . GLN A 1 120 ? 5.930 3.139 -17.129 1.00 97.50 120 GLN A O 1
ATOM 950 N N . ILE A 1 121 ? 7.616 1.798 -16.499 1.00 97.94 121 ILE A N 1
ATOM 951 C CA . ILE A 1 121 ? 7.358 1.937 -15.053 1.00 97.94 121 ILE A CA 1
ATOM 952 C C . ILE A 1 121 ? 7.406 3.407 -14.616 1.00 97.94 121 ILE A C 1
ATOM 954 O O . ILE A 1 121 ? 6.590 3.842 -13.810 1.00 97.94 121 ILE A O 1
ATOM 958 N N . LYS A 1 122 ? 8.339 4.214 -15.141 1.00 97.81 122 LYS A N 1
ATOM 959 C CA . LYS A 1 122 ? 8.398 5.654 -14.829 1.00 97.81 122 LYS A CA 1
ATOM 960 C C . LYS A 1 122 ? 7.158 6.410 -15.301 1.00 97.81 122 LYS A C 1
ATOM 962 O O . LYS A 1 122 ? 6.703 7.310 -14.594 1.00 97.81 122 LYS A O 1
ATOM 967 N N . LYS A 1 123 ? 6.635 6.073 -16.483 1.00 97.81 123 LYS A N 1
ATOM 968 C CA . LYS A 1 123 ? 5.388 6.645 -16.999 1.00 97.81 123 LYS A CA 1
ATOM 969 C C . LYS A 1 123 ? 4.219 6.260 -16.093 1.00 97.81 123 LYS A C 1
ATOM 971 O O . LYS A 1 123 ? 3.527 7.149 -15.603 1.00 97.81 123 LYS A O 1
ATOM 976 N N . ASP A 1 124 ? 4.087 4.969 -15.794 1.00 97.62 124 ASP A N 1
ATOM 977 C CA . ASP A 1 124 ? 3.062 4.441 -14.893 1.00 97.62 124 ASP A CA 1
ATOM 978 C C . ASP A 1 124 ? 3.151 5.083 -13.499 1.00 97.62 124 ASP A C 1
ATOM 980 O O . ASP A 1 124 ? 2.140 5.501 -12.947 1.00 97.62 124 ASP A O 1
ATOM 984 N N . TYR A 1 125 ? 4.356 5.248 -12.947 1.00 97.94 125 TYR A N 1
ATOM 985 C CA . TYR A 1 125 ? 4.579 5.922 -11.666 1.00 97.94 125 TYR A CA 1
ATOM 986 C C 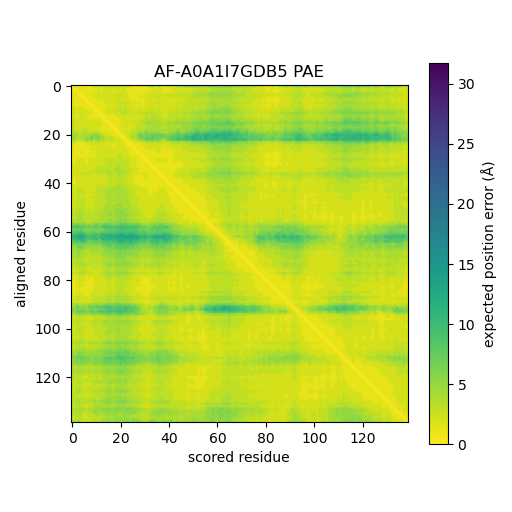. TYR A 1 125 ? 4.125 7.382 -11.705 1.00 97.94 125 TYR A C 1
ATOM 988 O O . TYR A 1 125 ? 3.488 7.859 -10.766 1.00 97.94 125 TYR A O 1
ATOM 996 N N . LYS A 1 126 ? 4.435 8.110 -12.782 1.00 97.62 126 LYS A N 1
ATOM 997 C CA . LYS A 1 126 ? 4.023 9.509 -12.909 1.00 97.62 126 LYS A CA 1
ATOM 998 C C . LYS A 1 126 ? 2.498 9.635 -12.916 1.00 97.62 126 LYS A C 1
ATOM 1000 O O . LYS A 1 126 ? 1.953 10.436 -12.164 1.00 97.62 126 LYS A O 1
ATOM 1005 N N . GLU A 1 127 ? 1.835 8.826 -13.737 1.00 97.12 127 GLU A N 1
ATOM 1006 C CA . GLU A 1 127 ? 0.385 8.874 -13.944 1.00 97.12 127 GLU A CA 1
ATOM 1007 C C . GLU A 1 127 ? -0.400 8.330 -12.745 1.00 97.12 127 GLU A C 1
ATOM 1009 O O . GLU A 1 127 ? -1.358 8.954 -12.305 1.00 97.12 127 GLU A O 1
ATOM 1014 N N . LYS A 1 128 ? 0.019 7.186 -12.196 1.00 96.81 128 LYS A N 1
ATOM 1015 C CA . LYS A 1 128 ? -0.763 6.402 -11.227 1.00 96.81 128 LYS A CA 1
ATOM 1016 C C . LYS A 1 128 ? -0.317 6.590 -9.775 1.00 96.81 128 LYS A C 1
ATOM 1018 O O . LYS A 1 128 ? -0.925 6.017 -8.871 1.00 96.81 128 LYS A O 1
ATOM 1023 N N . VAL A 1 129 ? 0.753 7.349 -9.526 1.00 96.88 129 VAL A N 1
ATOM 1024 C CA . VAL A 1 129 ? 1.269 7.617 -8.173 1.00 96.88 129 VAL A CA 1
ATOM 1025 C C . VAL A 1 129 ? 1.588 9.098 -7.981 1.00 96.88 129 VAL A C 1
ATOM 1027 O O . VAL A 1 129 ? 0.993 9.735 -7.120 1.00 96.88 129 VAL A O 1
ATOM 1030 N N . PHE A 1 130 ? 2.518 9.660 -8.754 1.00 96.81 130 PHE A N 1
ATOM 1031 C CA . PHE A 1 130 ? 3.051 11.002 -8.493 1.00 96.81 130 PHE A CA 1
ATOM 1032 C C . PHE A 1 130 ? 1.994 12.104 -8.625 1.00 96.81 130 PHE A C 1
ATOM 1034 O O . PHE A 1 130 ? 1.868 12.921 -7.719 1.00 96.81 130 PHE A O 1
ATOM 1041 N N . ASN A 1 131 ? 1.232 12.115 -9.723 1.00 96.38 131 ASN A N 1
ATOM 1042 C CA . ASN A 1 131 ? 0.254 13.172 -10.001 1.00 96.38 131 ASN A CA 1
ATOM 1043 C C . ASN A 1 131 ? -0.902 13.211 -8.985 1.00 96.38 131 ASN A C 1
ATOM 1045 O O . ASN A 1 131 ? -1.421 14.281 -8.693 1.00 96.38 131 ASN A O 1
ATOM 1049 N N . GLU A 1 132 ? -1.276 12.054 -8.439 1.00 95.50 132 GLU A N 1
ATOM 1050 C CA . GLU A 1 132 ? -2.416 11.899 -7.526 1.00 95.50 132 GLU A CA 1
ATOM 1051 C C . GLU A 1 132 ? -2.003 11.930 -6.042 1.00 95.50 132 GLU A C 1
ATOM 1053 O O . GLU A 1 132 ? -2.847 11.876 -5.146 1.00 95.50 132 GLU A O 1
ATOM 1058 N N . CYS A 1 133 ? -0.703 12.006 -5.736 1.00 96.25 133 CYS A N 1
ATOM 1059 C CA . CYS A 1 133 ? -0.212 12.076 -4.362 1.00 96.25 133 CYS A CA 1
ATOM 1060 C C . CYS A 1 133 ? -0.279 13.515 -3.827 1.00 96.25 133 CYS A C 1
ATOM 1062 O O . CYS A 1 133 ? 0.393 14.411 -4.333 1.00 96.25 133 CYS A O 1
ATOM 1064 N N . SER A 1 134 ? -1.019 13.734 -2.737 1.00 95.38 134 SER A N 1
ATOM 1065 C CA . SER A 1 134 ? -1.105 15.043 -2.068 1.00 95.38 134 SER A CA 1
ATOM 1066 C C . SER A 1 134 ? 0.059 15.347 -1.121 1.00 95.38 134 SER A C 1
ATOM 1068 O O . SER A 1 134 ? 0.105 16.435 -0.555 1.00 95.38 134 SER A O 1
ATOM 1070 N N . ASN A 1 135 ? 0.990 14.406 -0.920 1.00 94.69 135 ASN A N 1
ATOM 1071 C CA . ASN A 1 135 ? 2.064 14.499 0.076 1.00 94.69 135 ASN A CA 1
ATOM 1072 C C . ASN A 1 135 ? 1.549 14.767 1.504 1.00 94.69 135 ASN A C 1
ATOM 1074 O O . ASN A 1 135 ? 2.159 15.513 2.264 1.00 94.69 135 ASN A O 1
ATOM 1078 N N . SER A 1 136 ? 0.436 14.131 1.890 1.00 94.75 136 SER A N 1
ATOM 1079 C CA . SER A 1 136 ? -0.160 14.286 3.226 1.00 94.75 136 SER A CA 1
ATOM 1080 C C . SER A 1 136 ? 0.646 13.646 4.363 1.00 94.75 136 SER A C 1
ATOM 1082 O O . SER A 1 136 ? 0.310 13.857 5.524 1.00 94.75 136 SER A O 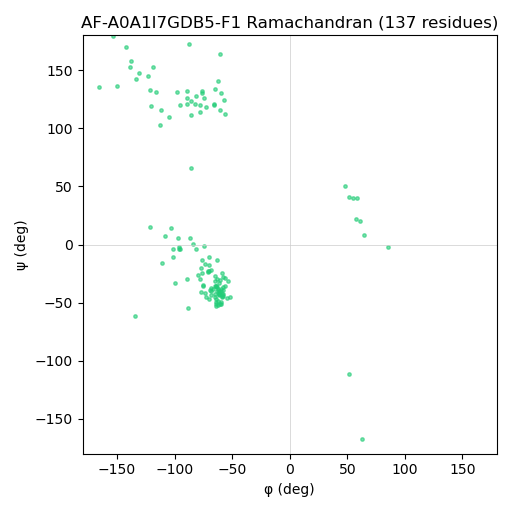1
ATOM 1084 N N . LEU A 1 137 ? 1.662 12.832 4.041 1.00 94.94 137 LEU A N 1
ATOM 1085 C CA . LEU A 1 137 ? 2.507 12.090 4.992 1.00 94.94 137 LEU A CA 1
ATOM 1086 C C . LEU A 1 137 ? 1.733 11.150 5.937 1.00 94.94 137 LEU A C 1
ATOM 1088 O O . LEU A 1 137 ? 2.226 10.784 6.999 1.00 94.94 137 LEU A O 1
ATOM 1092 N N . ALA A 1 138 ? 0.518 10.748 5.553 1.00 94.00 138 ALA A N 1
ATOM 1093 C CA . ALA A 1 138 ? -0.298 9.820 6.339 1.00 94.00 138 ALA A CA 1
ATOM 1094 C C . ALA A 1 138 ? 0.173 8.358 6.225 1.00 94.00 138 ALA A C 1
ATOM 1096 O O . ALA A 1 138 ? -0.122 7.542 7.096 1.00 94.00 138 ALA A O 1
ATOM 1097 N N . CYS A 1 139 ? 0.854 8.029 5.126 1.00 92.38 139 CYS A N 1
ATOM 1098 C CA . CYS A 1 139 ? 1.371 6.706 4.792 1.00 92.38 139 CYS A CA 1
ATOM 1099 C C . CYS A 1 139 ? 2.880 6.624 5.014 1.00 92.38 139 CYS A C 1
ATOM 1101 O O . CYS A 1 139 ? 3.304 5.591 5.574 1.00 92.38 139 CYS A O 1
#

Radius of gyration: 17.04 Å; Cα contacts (8 Å, |Δi|>4): 179; chains: 1; bounding box: 43×26×51 Å

Secondary structure (DSSP, 8-state):
-EETTEE--GGG--HHHHHTT-SS--EE--TTS-EEETTEE--HHHHHHHHHTT-S-SSPPPP-TTTHHHHHHHHT-----HHHHH-TT--TTSS--HHHHHHHHHHHHHH---HHHHHHHHHHHIIIIITT-------

pLDDT: mean 95.12, std 2.68, range [81.94, 98.31]

Foldseek 3Di:
DQKPNAQDDPVPDDPVVVCVPDVDIDDAALPQFDDPDTNDGDLVLLVVLCVLLVLDEPDFFDDDPVCVVVLVVLVPDPSSCSQLSQDPLHHRPDLANGPSLVSSLVNRLNGYDPPVSNVSNVVSCVRRHVVSDPVPVSD